Protein AF-A0A0M9BRK6-F1 (afdb_monomer)

Nearest PDB structures (foldseek):
  5y9b-assembly1_A  TM=8.171E-01  e=3.981E-05  Bacillus licheniformis
  7d9w-assembly1_A  TM=8.020E-01  e=1.731E-04  Pseudomonas nitroreducens
  3ga9-assembly1_L  TM=8.823E-01  e=9.717E-04  Bacillus anthracis
  3g9k-assembly2_D  TM=9.294E-01  e=1.962E-03  Bacillus anthracis
  3g9k-assembly1_L  TM=9.469E-01  e=5.455E-03  Bacillus anthracis

Structure (mmCIF, N/CA/C/O backbone):
data_AF-A0A0M9BRK6-F1
#
_entry.id   AF-A0A0M9BRK6-F1
#
loop_
_atom_site.group_PDB
_atom_site.id
_atom_site.type_symbol
_atom_site.label_atom_id
_atom_site.label_alt_id
_atom_site.label_comp_id
_atom_site.label_asym_id
_atom_site.label_entity_id
_atom_site.label_seq_id
_atom_site.pdbx_PDB_ins_code
_atom_site.Cartn_x
_atom_site.Cartn_y
_atom_site.Cartn_z
_atom_site.occupancy
_atom_site.B_iso_or_equiv
_atom_site.auth_seq_id
_atom_site.auth_comp_id
_atom_site.auth_asym_id
_atom_site.auth_atom_id
_atom_site.pdbx_PDB_model_num
ATOM 1 N N . MET A 1 1 ? 10.670 6.177 0.092 1.00 28.86 1 MET A N 1
ATOM 2 C CA . MET A 1 1 ? 10.082 5.050 0.841 1.00 28.86 1 MET A CA 1
ATOM 3 C C . MET A 1 1 ? 9.006 5.601 1.769 1.00 28.86 1 MET A C 1
ATOM 5 O O . MET A 1 1 ? 9.341 6.276 2.735 1.00 28.86 1 MET A O 1
ATOM 9 N N . GLN A 1 2 ? 7.730 5.412 1.425 1.00 33.97 2 GLN A N 1
ATOM 10 C CA . GLN A 1 2 ? 6.596 5.718 2.306 1.00 33.97 2 GLN A CA 1
ATOM 11 C C . GLN A 1 2 ? 6.290 4.457 3.121 1.00 33.97 2 GLN A C 1
ATOM 13 O O . GLN A 1 2 ? 6.101 3.387 2.547 1.00 33.97 2 GLN A O 1
ATOM 18 N N . LEU A 1 3 ? 6.304 4.580 4.447 1.00 34.88 3 LEU A N 1
ATOM 19 C CA . LEU A 1 3 ? 5.951 3.507 5.377 1.00 34.88 3 LEU A CA 1
ATOM 20 C C . LEU A 1 3 ? 4.484 3.673 5.785 1.00 34.88 3 LEU A C 1
ATOM 22 O O . LEU A 1 3 ? 4.105 4.738 6.278 1.00 34.88 3 LEU A O 1
ATOM 26 N N . TYR A 1 4 ? 3.672 2.634 5.590 1.00 49.06 4 TYR A N 1
ATOM 27 C CA . TYR A 1 4 ? 2.263 2.606 5.983 1.00 49.06 4 TYR A CA 1
ATOM 28 C C . TYR A 1 4 ? 2.061 1.636 7.143 1.00 49.06 4 TYR A C 1
ATOM 30 O O . TYR A 1 4 ? 2.444 0.477 7.032 1.00 49.06 4 TYR A O 1
ATOM 38 N N . HIS A 1 5 ? 1.456 2.106 8.236 1.00 41.88 5 HIS A N 1
ATOM 39 C CA . HIS A 1 5 ? 1.262 1.329 9.462 1.00 41.88 5 HIS A CA 1
ATOM 40 C C . HIS A 1 5 ? -0.211 0.940 9.639 1.00 41.88 5 HIS A C 1
ATOM 42 O O . HIS A 1 5 ? -1.098 1.800 9.626 1.00 41.88 5 HIS A O 1
ATOM 48 N N . LEU A 1 6 ? -0.472 -0.348 9.858 1.00 50.94 6 LEU A N 1
ATOM 49 C CA . LEU A 1 6 ? -1.768 -0.890 10.262 1.00 50.94 6 LEU A CA 1
ATOM 50 C C . LEU A 1 6 ? -1.623 -1.703 11.549 1.00 50.94 6 LEU A C 1
ATOM 52 O O . LEU A 1 6 ? -0.691 -2.488 11.710 1.00 50.94 6 LEU A O 1
ATOM 56 N N . SER A 1 7 ? -2.571 -1.539 12.470 1.00 39.31 7 SER A N 1
ATOM 57 C CA . SER A 1 7 ? -2.551 -2.224 13.766 1.00 39.31 7 SER A CA 1
ATOM 58 C C . SER A 1 7 ? -3.964 -2.612 14.191 1.00 39.31 7 SER A C 1
ATOM 60 O O . SER A 1 7 ? -4.839 -1.755 14.339 1.00 39.31 7 SER A O 1
ATOM 62 N N . THR A 1 8 ? -4.183 -3.907 14.408 1.00 45.12 8 THR A N 1
ATOM 63 C CA . THR A 1 8 ? -5.286 -4.466 15.201 1.00 45.12 8 THR A CA 1
ATOM 64 C C . THR A 1 8 ? -4.667 -5.209 16.391 1.00 45.12 8 THR A C 1
ATOM 66 O O . THR A 1 8 ? -3.514 -5.623 16.324 1.00 45.12 8 THR A O 1
ATOM 69 N N . GLY A 1 9 ? -5.385 -5.374 17.509 1.00 38.78 9 GLY A N 1
ATOM 70 C CA . GLY A 1 9 ? -4.815 -5.810 18.803 1.00 38.78 9 GLY A CA 1
ATOM 71 C C . GLY A 1 9 ? -3.949 -7.090 18.835 1.00 38.78 9 GLY A C 1
ATOM 72 O O . GLY A 1 9 ? -3.300 -7.326 19.848 1.00 38.78 9 GLY A O 1
ATOM 73 N N . HIS A 1 10 ? -3.897 -7.883 17.757 1.00 40.75 10 HIS A N 1
ATOM 74 C CA . HIS A 1 10 ? -3.041 -9.071 17.608 1.00 40.75 10 HIS A CA 1
ATOM 75 C C . HIS A 1 10 ? -2.167 -9.078 16.334 1.00 40.75 10 HIS A C 1
ATOM 77 O O . HIS A 1 10 ? -1.317 -9.960 16.198 1.00 40.75 10 HIS A O 1
ATOM 83 N N . VAL A 1 11 ? -2.350 -8.127 15.405 1.00 37.16 11 VAL A N 1
ATOM 84 C CA . VAL A 1 11 ? -1.671 -8.098 14.099 1.00 37.16 11 VAL A CA 1
ATOM 85 C C . VAL A 1 11 ? -1.194 -6.678 13.792 1.00 37.16 11 VAL A C 1
ATOM 87 O O . VAL A 1 11 ? -1.986 -5.736 13.802 1.00 37.16 11 VAL A O 1
ATOM 90 N N . ARG A 1 12 ? 0.103 -6.517 13.512 1.00 44.44 12 ARG A N 1
ATOM 91 C CA . ARG A 1 12 ? 0.699 -5.246 13.063 1.00 44.44 12 ARG A CA 1
ATOM 92 C C . ARG A 1 12 ? 1.292 -5.441 11.679 1.00 44.44 12 ARG A C 1
ATOM 94 O O . ARG A 1 12 ? 2.009 -6.410 11.469 1.00 44.44 12 ARG A O 1
ATOM 101 N N . LEU A 1 13 ? 0.997 -4.545 10.751 1.00 38.69 13 LEU A N 1
ATOM 102 C CA . LEU A 1 13 ? 1.514 -4.608 9.395 1.00 38.69 13 LEU A CA 1
ATOM 103 C C . LEU A 1 13 ? 2.161 -3.277 9.032 1.00 38.69 13 LEU A C 1
ATOM 105 O O . LEU A 1 13 ? 1.499 -2.242 9.087 1.00 38.69 13 LEU A O 1
ATOM 109 N N . ASP A 1 14 ? 3.423 -3.337 8.622 1.00 43.59 14 ASP A N 1
ATOM 110 C CA . ASP A 1 14 ? 4.098 -2.228 7.963 1.00 43.59 14 ASP A CA 1
ATOM 111 C C . ASP A 1 14 ? 4.228 -2.566 6.478 1.00 43.59 14 ASP A C 1
ATOM 113 O O . ASP A 1 14 ? 4.911 -3.519 6.093 1.00 43.59 14 ASP A O 1
ATOM 117 N N . PHE A 1 15 ? 3.522 -1.813 5.641 1.00 37.97 15 PHE A N 1
ATOM 118 C CA . PHE A 1 15 ? 3.511 -1.999 4.196 1.00 37.97 15 PHE A CA 1
ATOM 119 C C . PHE A 1 15 ? 4.336 -0.895 3.539 1.00 37.97 15 PHE A C 1
ATOM 121 O O . PHE A 1 15 ? 4.133 0.291 3.811 1.00 37.97 15 PHE A O 1
ATOM 128 N N . ALA A 1 16 ? 5.275 -1.285 2.681 1.00 40.72 16 ALA A N 1
ATOM 129 C CA . ALA A 1 16 ? 6.091 -0.367 1.903 1.00 40.72 16 ALA A CA 1
ATOM 130 C C . ALA A 1 16 ? 5.898 -0.694 0.420 1.00 40.72 16 ALA A C 1
ATOM 132 O O . ALA A 1 16 ? 6.363 -1.722 -0.070 1.00 40.72 16 ALA A O 1
ATOM 133 N N . LEU A 1 17 ? 5.212 0.192 -0.301 1.00 42.66 17 LEU A N 1
ATOM 134 C CA . LEU A 1 17 ? 5.224 0.174 -1.760 1.00 42.66 17 LEU A CA 1
ATOM 135 C C . LEU A 1 17 ? 6.403 1.027 -2.217 1.00 42.66 17 LEU A C 1
ATOM 137 O O . LEU A 1 17 ? 6.463 2.231 -1.955 1.00 42.66 17 LEU A O 1
ATOM 141 N N . GLN A 1 18 ? 7.383 0.375 -2.834 1.00 33.00 18 GLN A N 1
ATOM 142 C CA . GLN A 1 18 ? 8.590 1.018 -3.328 1.00 33.00 18 GLN A CA 1
ATOM 143 C C . GLN A 1 18 ? 8.367 1.401 -4.797 1.00 33.00 18 GLN A C 1
ATOM 145 O O . GLN A 1 18 ? 8.463 0.560 -5.683 1.00 33.00 18 GLN A O 1
ATOM 150 N N . GLN A 1 19 ? 8.126 2.683 -5.071 1.00 33.53 19 GLN A N 1
ATOM 151 C CA . GLN A 1 19 ? 8.541 3.284 -6.338 1.00 33.53 19 GLN A CA 1
ATOM 152 C C . GLN A 1 19 ? 9.519 4.416 -6.035 1.00 33.53 19 GLN A C 1
ATOM 154 O O . GLN A 1 19 ? 9.201 5.387 -5.347 1.00 33.53 19 GLN A O 1
ATOM 159 N N . GLU A 1 20 ? 10.752 4.263 -6.511 1.00 27.77 20 GLU A N 1
ATOM 160 C CA . GLU A 1 20 ? 11.793 5.277 -6.404 1.00 27.77 20 GLU A CA 1
ATOM 161 C C . GLU A 1 20 ? 11.596 6.316 -7.515 1.00 27.77 20 GLU A C 1
ATOM 163 O O . GLU A 1 20 ? 12.286 6.328 -8.531 1.00 27.77 20 GLU A O 1
ATOM 168 N N . ILE A 1 21 ? 10.614 7.203 -7.344 1.00 30.28 21 ILE A N 1
ATOM 169 C CA . ILE A 1 21 ? 10.470 8.365 -8.220 1.00 30.28 21 ILE A CA 1
ATOM 170 C C . ILE A 1 21 ? 11.344 9.476 -7.642 1.00 30.28 21 ILE A C 1
ATOM 172 O O . ILE A 1 21 ? 10.928 10.266 -6.797 1.00 30.28 21 ILE A O 1
ATOM 176 N N . THR A 1 22 ? 12.588 9.547 -8.116 1.00 27.64 22 THR A N 1
ATOM 177 C CA . THR A 1 22 ? 13.427 10.746 -7.982 1.00 27.64 22 THR A CA 1
ATOM 178 C C . THR A 1 22 ? 12.906 11.837 -8.922 1.00 27.64 22 THR A C 1
ATOM 180 O O . THR A 1 22 ? 13.575 12.249 -9.867 1.00 27.64 22 THR A O 1
ATOM 183 N N . SER A 1 23 ? 11.678 12.316 -8.710 1.00 30.05 23 SER A N 1
ATOM 184 C CA . SER A 1 23 ? 11.237 13.534 -9.385 1.00 30.05 23 SER A CA 1
ATOM 185 C C . SER A 1 23 ? 11.935 14.713 -8.705 1.00 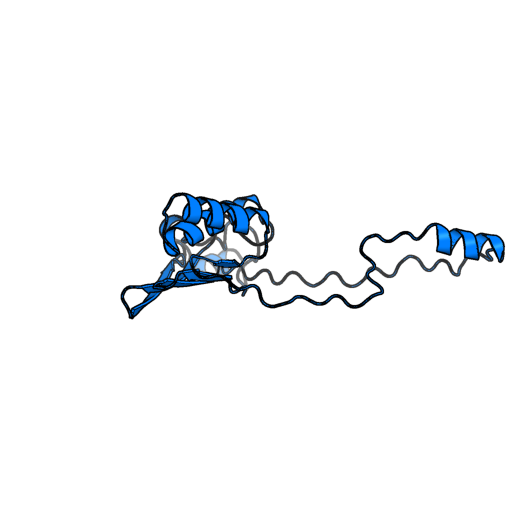30.05 23 SER A C 1
ATOM 187 O O . SER A 1 23 ? 11.769 14.884 -7.492 1.00 30.05 23 SER A O 1
ATOM 189 N N . PRO A 1 24 ? 12.719 15.532 -9.425 1.00 30.06 24 PRO A N 1
ATOM 190 C CA . PRO A 1 24 ? 13.245 16.757 -8.849 1.00 30.06 24 PRO A CA 1
ATOM 191 C C . PRO A 1 24 ? 12.064 17.603 -8.367 1.00 30.06 24 PRO A C 1
ATOM 193 O O . PRO A 1 24 ? 11.116 17.831 -9.118 1.00 30.06 24 PRO A O 1
ATOM 196 N N . VAL A 1 25 ? 12.120 18.066 -7.114 1.00 37.56 25 VAL A N 1
ATOM 197 C CA . VAL A 1 25 ? 11.195 19.089 -6.613 1.00 37.56 25 VAL A CA 1
ATOM 198 C C . VAL A 1 25 ? 11.207 20.232 -7.634 1.00 37.56 25 VAL A C 1
ATOM 200 O O . VAL A 1 25 ? 12.300 20.725 -7.945 1.00 37.56 25 VAL A O 1
ATOM 203 N N . PRO A 1 26 ? 10.056 20.639 -8.202 1.00 33.31 26 PRO A N 1
ATOM 204 C CA . PRO A 1 26 ? 10.033 21.724 -9.166 1.00 33.31 26 PRO A CA 1
ATOM 205 C C . PRO A 1 26 ? 10.638 22.952 -8.492 1.00 33.31 26 PRO A C 1
ATOM 207 O O . PRO A 1 26 ? 10.126 23.456 -7.489 1.00 33.31 26 PRO A O 1
ATOM 210 N N . LYS A 1 27 ? 11.786 23.410 -9.006 1.00 34.44 27 LYS A N 1
ATOM 211 C CA . LYS A 1 27 ? 12.372 24.675 -8.569 1.00 34.44 27 LYS A CA 1
ATOM 212 C C . LYS A 1 27 ? 11.297 25.732 -8.781 1.00 34.44 27 LYS A C 1
ATOM 214 O O . LYS A 1 27 ? 10.785 25.846 -9.892 1.00 34.44 27 LYS A O 1
ATOM 219 N N . ARG A 1 28 ? 10.966 26.464 -7.711 1.00 37.94 28 ARG A N 1
ATOM 220 C CA . ARG A 1 28 ? 10.070 27.626 -7.716 1.00 37.94 28 ARG A CA 1
ATOM 221 C C . ARG A 1 28 ? 10.293 28.402 -9.014 1.00 37.94 28 ARG A C 1
ATOM 223 O O . ARG A 1 28 ? 11.350 29.014 -9.180 1.00 37.94 28 ARG A O 1
ATOM 230 N N . VAL A 1 29 ? 9.329 28.340 -9.934 1.00 36.44 29 VAL A N 1
ATOM 231 C CA . VAL A 1 29 ? 9.305 29.247 -11.080 1.00 36.44 29 VAL A CA 1
ATOM 232 C C . VAL A 1 29 ? 9.261 30.628 -10.451 1.00 36.44 29 VAL A C 1
ATOM 234 O O . VAL A 1 29 ? 8.342 30.927 -9.688 1.00 36.44 29 VAL A O 1
ATOM 237 N N . LYS A 1 30 ? 10.315 31.423 -10.657 1.00 33.75 30 LYS A N 1
ATOM 238 C CA . LYS A 1 30 ? 10.301 32.824 -10.249 1.00 33.75 30 LYS A CA 1
ATOM 239 C C . LYS A 1 30 ? 9.083 33.425 -10.937 1.00 33.75 30 LYS A C 1
ATOM 241 O O . LYS A 1 30 ? 9.052 33.489 -12.164 1.00 33.75 30 LYS A O 1
ATOM 246 N N . SER A 1 31 ? 8.068 33.768 -10.150 1.00 39.28 31 SER A N 1
ATOM 247 C CA . SER A 1 31 ? 6.950 34.580 -10.607 1.00 39.28 31 SER A CA 1
ATOM 248 C C . SER A 1 31 ? 7.535 35.751 -11.385 1.00 39.28 31 SER A C 1
ATOM 250 O O . SER A 1 31 ? 8.488 36.373 -10.910 1.00 39.28 31 SER A O 1
ATOM 252 N N . ILE A 1 32 ? 7.011 35.991 -12.587 1.00 42.88 32 ILE A N 1
ATOM 253 C CA . ILE A 1 32 ? 7.313 37.175 -13.394 1.00 42.88 32 ILE A CA 1
ATOM 254 C C . ILE A 1 32 ? 7.357 38.382 -12.460 1.00 42.88 32 ILE A C 1
ATOM 256 O O . ILE A 1 32 ? 6.383 38.646 -11.760 1.00 42.88 32 ILE A O 1
ATOM 260 N N . ASP A 1 33 ? 8.514 39.037 -12.402 1.00 39.34 33 ASP A N 1
ATOM 261 C CA . ASP A 1 33 ? 8.772 40.149 -11.497 1.00 39.34 33 ASP A CA 1
ATOM 262 C C . ASP A 1 33 ? 7.837 41.315 -11.875 1.00 39.34 33 ASP A C 1
ATOM 264 O O . ASP A 1 33 ? 7.987 41.894 -12.960 1.00 39.34 33 ASP A O 1
ATOM 268 N N . PRO A 1 34 ? 6.829 41.658 -11.049 1.00 45.12 34 PRO A N 1
ATOM 269 C CA . PRO A 1 34 ? 5.872 42.707 -11.385 1.00 45.12 34 PRO A CA 1
ATOM 270 C C . PRO A 1 34 ? 6.488 44.113 -11.264 1.00 45.12 34 PRO A C 1
ATOM 272 O O . PRO A 1 34 ? 5.823 45.104 -11.564 1.00 45.12 34 PRO A O 1
ATOM 275 N N . ALA A 1 35 ? 7.765 44.217 -10.875 1.00 45.34 35 ALA A N 1
ATOM 276 C CA . ALA A 1 35 ? 8.476 45.467 -10.620 1.00 45.34 35 ALA A CA 1
ATOM 277 C C . ALA A 1 35 ? 8.746 46.353 -11.858 1.00 45.34 35 ALA A C 1
ATOM 279 O O . ALA A 1 35 ? 9.301 47.437 -11.710 1.00 45.34 35 ALA A O 1
ATOM 280 N N . SER A 1 36 ? 8.345 45.951 -13.072 1.00 43.41 36 SER A N 1
ATOM 281 C CA . SER A 1 36 ? 8.531 46.767 -14.289 1.00 43.41 36 SER A CA 1
ATOM 282 C C . SER A 1 36 ? 7.375 47.727 -14.609 1.00 43.41 36 SER A C 1
ATOM 284 O O . SER A 1 36 ? 7.466 48.491 -15.570 1.00 43.41 36 SER A O 1
ATOM 286 N N . ARG A 1 37 ? 6.292 47.738 -13.818 1.00 49.16 37 ARG A N 1
ATOM 287 C CA . ARG A 1 37 ? 5.198 48.711 -13.969 1.00 49.16 37 ARG A CA 1
ATOM 288 C C . ARG A 1 37 ? 5.122 49.594 -12.729 1.00 49.16 37 ARG A C 1
ATOM 290 O O . ARG A 1 37 ? 4.945 49.098 -11.620 1.00 49.16 37 ARG A O 1
ATOM 297 N N . ASN A 1 38 ? 5.236 50.908 -12.920 1.00 49.75 38 ASN A N 1
ATOM 298 C CA . ASN A 1 38 ? 4.981 51.903 -11.877 1.00 49.75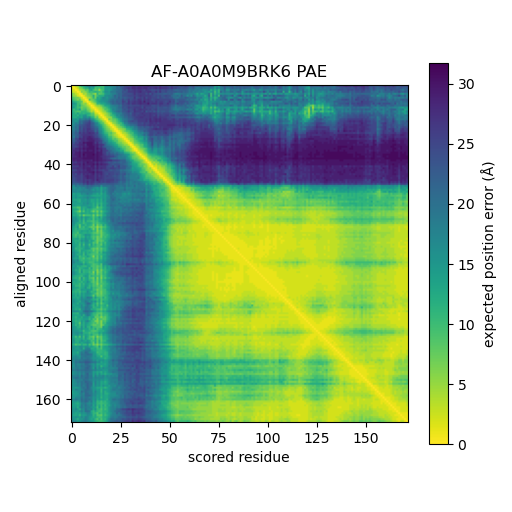 38 ASN A CA 1
ATOM 299 C C . ASN A 1 38 ? 3.485 51.895 -11.528 1.00 49.75 38 ASN A C 1
ATOM 301 O O . ASN A 1 38 ? 2.703 52.666 -12.072 1.00 49.75 38 ASN A O 1
ATOM 305 N N . LEU A 1 39 ? 3.095 50.962 -10.663 1.00 52.53 39 LEU A N 1
ATOM 306 C CA . LEU A 1 39 ? 1.732 50.786 -10.176 1.00 52.53 39 LEU A CA 1
ATOM 307 C C . LEU A 1 39 ? 1.435 51.817 -9.084 1.00 52.53 39 LEU A C 1
ATOM 309 O O . LEU A 1 39 ? 2.254 52.024 -8.177 1.00 52.53 39 LEU A O 1
ATOM 313 N N . THR A 1 40 ? 0.265 52.452 -9.170 1.00 55.09 40 THR A N 1
ATOM 314 C CA . THR A 1 40 ? -0.207 53.403 -8.157 1.00 55.09 40 THR A CA 1
ATOM 315 C C . THR A 1 40 ? -0.421 52.685 -6.815 1.00 55.09 40 THR A C 1
ATOM 317 O O . THR A 1 40 ? -0.504 51.456 -6.761 1.00 55.09 40 THR A O 1
ATOM 320 N N . SER A 1 41 ? -0.480 53.413 -5.693 1.00 53.62 41 SER A N 1
ATOM 321 C CA . SER A 1 41 ? -0.690 52.789 -4.371 1.00 53.62 41 SER A CA 1
ATOM 322 C C . SER A 1 41 ? -1.995 51.983 -4.297 1.00 53.62 41 SER A C 1
ATOM 324 O O . SER A 1 41 ? -2.033 50.959 -3.623 1.00 53.62 41 SER A O 1
ATOM 326 N N . CYS A 1 42 ? -3.017 52.394 -5.055 1.00 45.00 42 CYS A N 1
ATOM 327 C CA . CYS A 1 42 ? -4.302 51.707 -5.163 1.00 45.00 42 CYS A CA 1
ATOM 328 C C . CYS A 1 42 ? -4.186 50.382 -5.946 1.00 45.00 42 CYS A C 1
ATOM 330 O O . CYS A 1 42 ? -4.733 49.365 -5.527 1.00 45.00 42 CYS A O 1
ATOM 332 N N . ASP A 1 43 ? -3.376 50.343 -7.012 1.00 52.75 43 ASP A N 1
ATOM 333 C CA . ASP A 1 43 ? -3.108 49.115 -7.781 1.00 52.75 43 ASP A CA 1
ATOM 334 C C . ASP A 1 43 ? -2.279 48.084 -6.989 1.00 52.75 43 ASP A C 1
ATOM 336 O O . ASP A 1 43 ? -2.400 46.876 -7.200 1.00 52.75 43 ASP A O 1
ATOM 340 N N . LYS A 1 44 ? -1.424 48.542 -6.064 1.00 52.97 44 LYS A N 1
ATOM 341 C CA . LYS A 1 44 ? -0.644 47.671 -5.165 1.00 52.97 44 LYS A CA 1
ATOM 342 C C . LYS A 1 44 ? -1.512 47.020 -4.088 1.00 52.97 44 LYS A C 1
ATOM 344 O O . LYS A 1 44 ? -1.312 45.843 -3.794 1.00 52.97 44 LYS A O 1
ATOM 349 N N . GLU A 1 45 ? -2.483 47.747 -3.535 1.00 52.53 45 GLU A N 1
ATOM 350 C CA . GLU A 1 45 ? -3.471 47.161 -2.622 1.00 52.53 45 GLU A CA 1
ATOM 351 C C . GLU A 1 45 ? -4.416 46.196 -3.349 1.00 52.53 45 GLU A C 1
ATOM 353 O O . GLU A 1 45 ? -4.666 45.102 -2.846 1.00 52.53 45 GLU A O 1
ATOM 358 N N . LEU A 1 46 ? -4.849 46.525 -4.571 1.00 50.25 46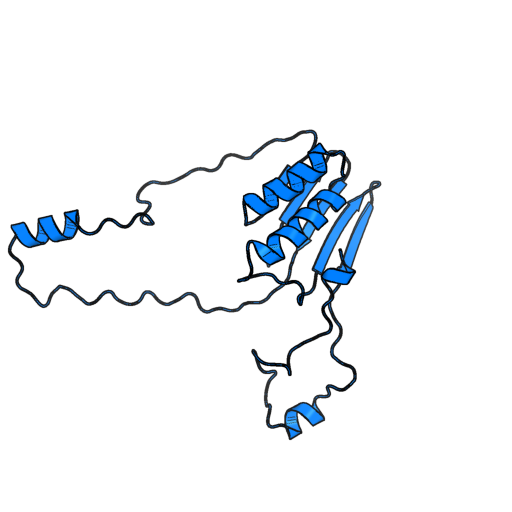 LEU A N 1
ATOM 359 C CA . LEU A 1 46 ? -5.661 45.631 -5.406 1.00 50.25 46 LEU A CA 1
ATOM 360 C C . LEU A 1 46 ? -4.913 44.348 -5.811 1.00 50.25 46 LEU A C 1
ATOM 362 O O . LEU A 1 46 ? -5.508 43.274 -5.804 1.00 50.25 46 LEU A O 1
ATOM 366 N N . ASN A 1 47 ? -3.606 44.420 -6.091 1.00 53.16 47 ASN A N 1
ATOM 367 C CA . ASN A 1 47 ? -2.779 43.233 -6.352 1.00 53.16 47 ASN A CA 1
ATOM 368 C C . ASN A 1 47 ? -2.587 42.343 -5.112 1.00 53.16 47 ASN A C 1
ATOM 370 O O . ASN A 1 47 ? -2.493 41.128 -5.257 1.00 53.16 47 ASN A O 1
ATOM 374 N N . ASN A 1 48 ? -2.562 42.913 -3.903 1.00 54.88 48 ASN A N 1
ATOM 375 C CA . ASN A 1 48 ? -2.551 42.131 -2.661 1.00 54.88 48 ASN A CA 1
ATOM 376 C C . ASN A 1 48 ? -3.926 41.522 -2.343 1.00 54.88 48 ASN A C 1
ATOM 378 O O . ASN A 1 48 ? -3.988 40.422 -1.802 1.00 54.88 48 ASN A O 1
ATOM 382 N N . LEU A 1 49 ? -5.020 42.201 -2.705 1.00 54.06 49 LEU A N 1
ATOM 383 C CA . LEU A 1 49 ? -6.388 41.692 -2.552 1.00 54.06 49 LEU A CA 1
ATOM 384 C C . LEU A 1 49 ? -6.740 40.599 -3.578 1.00 54.06 49 LEU A C 1
ATOM 386 O O . LEU A 1 49 ? -7.568 39.741 -3.283 1.00 54.06 49 LEU A O 1
ATOM 390 N N . MET A 1 50 ? -6.108 40.596 -4.758 1.00 56.12 50 MET A N 1
ATOM 391 C CA . MET A 1 50 ? -6.347 39.599 -5.814 1.00 56.12 50 MET A CA 1
ATOM 392 C C . MET A 1 50 ? -5.405 38.389 -5.789 1.00 56.12 50 MET A C 1
ATOM 394 O O . MET A 1 50 ? -5.607 37.452 -6.560 1.00 56.12 50 MET A O 1
ATOM 398 N N . ASN A 1 51 ? -4.416 38.349 -4.893 1.00 68.00 51 ASN A N 1
ATOM 399 C CA . ASN A 1 51 ? -3.513 37.205 -4.758 1.00 68.00 51 ASN A CA 1
ATOM 400 C C . ASN A 1 51 ? -4.030 36.212 -3.700 1.00 68.00 51 ASN A C 1
ATOM 402 O O . ASN A 1 51 ? -3.379 35.946 -2.690 1.00 68.00 51 ASN A O 1
ATOM 406 N N . TYR A 1 52 ? -5.250 35.707 -3.905 1.00 77.50 52 TYR A N 1
ATOM 407 C CA . TYR A 1 52 ? -5.819 34.634 -3.090 1.00 77.50 52 TYR A CA 1
ATOM 408 C C . TYR A 1 52 ? -5.163 33.305 -3.481 1.00 77.50 52 TYR A C 1
ATOM 410 O O . TYR A 1 52 ? -5.538 32.685 -4.476 1.00 77.50 52 TYR A O 1
ATOM 418 N N . ASP A 1 53 ? -4.170 32.877 -2.701 1.00 83.50 53 ASP A N 1
ATOM 419 C CA . ASP A 1 53 ? -3.597 31.535 -2.797 1.00 83.50 53 ASP A CA 1
ATOM 420 C C . ASP A 1 53 ? -4.241 30.623 -1.733 1.00 83.50 53 ASP A C 1
ATOM 422 O O . ASP A 1 53 ? -3.912 30.742 -0.549 1.00 83.50 53 ASP A O 1
ATOM 426 N N . PRO A 1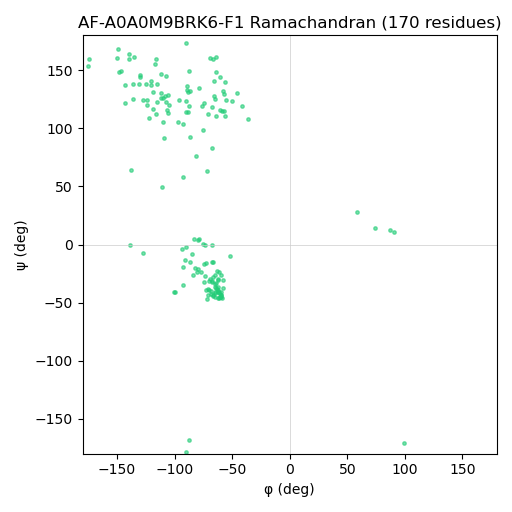 54 ? -5.144 29.698 -2.112 1.00 80.50 54 PRO A N 1
ATOM 427 C CA . PRO A 1 54 ? -5.782 28.785 -1.162 1.00 80.50 54 PRO A CA 1
ATOM 428 C C . PRO A 1 54 ? -4.803 27.776 -0.536 1.00 80.50 54 PRO A C 1
ATOM 430 O O . PRO A 1 54 ? -5.138 27.138 0.465 1.00 80.50 54 PRO A O 1
ATOM 433 N N . LEU A 1 55 ? -3.603 27.609 -1.104 1.00 89.75 55 LEU A N 1
ATOM 434 C CA . LEU A 1 55 ? -2.564 26.718 -0.584 1.00 89.75 55 LEU A CA 1
ATOM 435 C C . LEU A 1 55 ? -1.619 27.428 0.388 1.00 89.75 55 LEU A C 1
ATOM 437 O O . LEU A 1 55 ? -0.876 26.762 1.116 1.00 89.75 55 LEU A O 1
ATOM 441 N N . TYR A 1 56 ? -1.657 28.760 0.441 1.00 89.62 56 TYR A N 1
ATOM 442 C CA . TYR A 1 56 ? -0.883 29.517 1.407 1.00 89.62 56 TYR A CA 1
ATOM 443 C C . TYR A 1 56 ? -1.472 29.335 2.811 1.00 89.62 56 TYR A C 1
ATOM 445 O O . TYR A 1 56 ? -2.575 29.786 3.113 1.00 89.62 56 TYR A O 1
ATOM 453 N N . GLN A 1 57 ? -0.721 28.658 3.683 1.00 87.50 57 GLN A N 1
ATOM 454 C CA . GLN A 1 57 ? -1.089 28.419 5.079 1.00 87.50 57 GLN A CA 1
ATOM 455 C C . GLN A 1 57 ? -0.199 29.257 6.012 1.00 87.50 57 GLN A C 1
ATOM 457 O O . GLN A 1 57 ? 0.885 28.807 6.385 1.00 87.50 57 GLN A O 1
ATOM 462 N N . PRO A 1 58 ? -0.622 30.482 6.386 1.00 90.19 58 PRO A N 1
ATOM 463 C CA . PRO A 1 58 ? 0.182 31.388 7.213 1.00 90.19 58 PRO A CA 1
ATOM 464 C C . PRO A 1 58 ? 0.249 30.985 8.692 1.00 90.19 58 PRO A C 1
ATOM 466 O O . PRO A 1 58 ? 1.104 31.485 9.422 1.00 90.19 58 PRO A O 1
ATOM 469 N N . TYR A 1 59 ? -0.648 30.108 9.149 1.00 92.62 59 TYR A N 1
ATOM 470 C CA . TYR A 1 59 ? -0.756 29.710 10.551 1.00 92.62 59 TYR A CA 1
ATOM 471 C C . TYR A 1 59 ? -0.254 28.278 10.771 1.00 92.62 59 TYR A C 1
ATOM 473 O O . TYR A 1 59 ? -0.474 27.411 9.920 1.00 92.62 59 TYR A O 1
ATOM 481 N N . PRO A 1 60 ? 0.386 27.990 11.919 1.00 93.00 60 PRO A N 1
ATOM 482 C CA . PRO A 1 60 ? 0.787 26.632 12.256 1.00 93.00 60 PRO A CA 1
ATOM 483 C C . PRO A 1 60 ? -0.440 25.734 12.463 1.00 93.00 60 PRO A C 1
ATOM 485 O O . PRO A 1 60 ? -1.432 26.134 13.071 1.00 93.00 60 PRO A O 1
ATOM 488 N N . SER A 1 61 ? -0.344 24.492 11.988 1.00 92.19 61 SER A N 1
ATOM 489 C CA . SER A 1 61 ? -1.329 23.435 12.224 1.00 92.19 61 SER A CA 1
ATOM 490 C C . SER A 1 61 ? -0.722 22.347 13.109 1.00 92.19 61 SER A C 1
ATOM 492 O O . SER A 1 61 ? 0.470 22.056 13.014 1.00 92.19 61 SER A O 1
ATOM 494 N N . TYR A 1 62 ? -1.544 21.724 13.951 1.00 93.38 62 TYR A N 1
ATOM 495 C CA . TYR A 1 62 ? -1.137 20.638 14.841 1.00 93.38 62 TYR A CA 1
ATOM 496 C C . TYR A 1 62 ? -1.954 19.383 14.535 1.00 93.38 62 TYR A C 1
ATOM 498 O O . TYR A 1 62 ? -3.170 19.450 14.357 1.00 93.38 62 TYR A O 1
ATOM 506 N N . ARG A 1 63 ? -1.292 18.222 14.499 1.00 93.00 63 ARG A N 1
ATOM 507 C CA . ARG A 1 63 ? -1.948 16.911 14.408 1.00 93.00 63 ARG A CA 1
ATOM 508 C C . ARG A 1 63 ? -1.740 16.159 15.712 1.00 93.00 63 ARG A C 1
ATOM 510 O O . ARG A 1 63 ? -0.607 15.988 16.152 1.00 93.00 63 ARG A O 1
ATOM 517 N N . VAL A 1 64 ? -2.834 15.714 16.317 1.00 94.94 64 VAL A N 1
ATOM 518 C CA . VAL A 1 64 ? -2.793 14.893 17.530 1.00 94.94 64 VAL A CA 1
ATOM 519 C C . VAL A 1 64 ? -2.677 13.409 17.168 1.00 94.94 64 VAL A C 1
ATOM 521 O O . VAL A 1 64 ? -3.188 13.002 16.120 1.00 94.94 64 VAL A O 1
ATOM 524 N N . PRO A 1 65 ? -2.034 12.582 18.010 1.00 93.19 65 PRO A N 1
ATOM 525 C CA . PRO A 1 65 ? -2.061 11.136 17.839 1.00 93.19 65 PRO A CA 1
ATOM 526 C C . PRO A 1 65 ? -3.501 10.617 17.858 1.00 93.19 65 PRO A C 1
ATOM 528 O O . PRO A 1 65 ? -4.289 10.971 18.737 1.00 93.19 65 PRO A O 1
ATOM 531 N N . VAL A 1 66 ? -3.837 9.769 16.890 1.00 92.62 66 VAL A N 1
ATOM 532 C CA . VAL A 1 66 ? -5.130 9.081 16.838 1.00 92.62 66 VAL A CA 1
ATOM 533 C C . VAL A 1 66 ? -5.007 7.773 17.612 1.00 92.62 66 VAL A C 1
ATOM 535 O O . VAL A 1 66 ? -4.019 7.059 17.466 1.00 92.62 66 VAL A O 1
ATOM 538 N N . TYR A 1 67 ? -6.011 7.445 18.425 1.00 92.62 67 TYR A N 1
ATOM 539 C CA . TYR A 1 67 ? -6.045 6.222 19.226 1.00 92.62 67 TYR A CA 1
ATOM 540 C C . TYR A 1 67 ? -7.183 5.313 18.764 1.00 92.62 67 TYR A C 1
ATOM 542 O O . TYR A 1 67 ? -8.296 5.777 18.528 1.00 92.62 67 TYR A O 1
ATOM 550 N N . ALA A 1 68 ? -6.921 4.009 18.678 1.00 91.31 68 ALA A N 1
ATOM 551 C CA . ALA A 1 68 ? -7.928 3.001 18.361 1.00 91.31 68 ALA A CA 1
ATOM 552 C C . ALA A 1 68 ? -7.626 1.682 19.086 1.00 91.31 68 ALA A C 1
ATOM 554 O O . ALA A 1 68 ? -6.466 1.357 19.332 1.00 91.31 68 ALA A O 1
ATOM 555 N N . LYS A 1 69 ? -8.675 0.920 19.430 1.00 87.88 69 LYS A N 1
ATOM 556 C CA . LYS A 1 69 ? -8.545 -0.405 20.071 1.00 87.88 69 LYS A CA 1
ATOM 557 C C . LYS A 1 69 ? -8.713 -1.568 19.094 1.00 87.88 69 LYS A C 1
ATOM 559 O O . LYS A 1 69 ? -8.012 -2.566 19.207 1.00 87.88 69 LYS A O 1
ATOM 564 N N . GLN A 1 70 ? -9.675 -1.457 18.180 1.00 88.00 70 GLN A N 1
ATOM 565 C CA . GLN A 1 70 ? -10.096 -2.573 17.325 1.00 88.00 70 GLN A CA 1
ATOM 566 C C . GLN A 1 70 ? -9.349 -2.599 15.989 1.00 88.00 70 GLN A C 1
ATOM 568 O O . GLN A 1 70 ? -9.016 -3.677 15.512 1.00 88.00 70 GLN A O 1
ATOM 573 N N . GLY A 1 71 ? -9.019 -1.433 15.430 1.00 89.81 71 GLY A N 1
ATOM 574 C CA . GLY A 1 71 ? -8.211 -1.336 14.220 1.00 89.81 71 GLY A CA 1
ATOM 575 C C . GLY A 1 71 ? -7.877 0.100 13.836 1.00 89.81 71 GLY A C 1
ATOM 576 O O . GLY A 1 71 ? -8.602 1.029 14.191 1.00 89.81 71 GLY A O 1
ATOM 577 N N . MET A 1 72 ? -6.765 0.266 13.126 1.00 93.88 72 MET A N 1
ATOM 578 C CA . MET A 1 72 ? -6.274 1.540 12.608 1.00 93.88 72 MET A CA 1
ATOM 579 C C . MET A 1 72 ? -5.640 1.331 11.233 1.00 93.88 72 MET A C 1
ATOM 581 O O . MET A 1 72 ? -4.886 0.376 11.045 1.00 93.88 72 MET A O 1
ATOM 585 N N . VAL A 1 73 ? -5.932 2.242 10.302 1.00 92.12 73 VAL A N 1
ATOM 586 C CA . VAL A 1 73 ? -5.359 2.283 8.950 1.00 92.12 73 VAL A CA 1
ATOM 587 C C . VAL A 1 73 ? -4.727 3.660 8.755 1.00 92.12 73 VAL A C 1
ATOM 589 O O . VAL A 1 73 ? -5.414 4.669 8.916 1.00 92.12 73 VAL A O 1
ATOM 592 N N . ALA A 1 74 ? -3.440 3.716 8.413 1.00 92.88 74 ALA A N 1
ATOM 593 C CA . ALA A 1 74 ? -2.736 4.962 8.118 1.00 92.88 74 ALA A CA 1
ATOM 594 C C . ALA A 1 74 ? -2.099 4.910 6.722 1.00 92.88 74 ALA A C 1
ATOM 596 O O . ALA A 1 74 ? -1.251 4.063 6.446 1.00 92.88 74 ALA A O 1
ATOM 597 N N . THR A 1 75 ? -2.502 5.830 5.843 1.00 91.50 75 THR A N 1
ATOM 598 C CA . THR A 1 75 ? -1.988 5.941 4.471 1.00 91.50 75 THR A CA 1
ATOM 599 C C . THR A 1 75 ? -1.990 7.392 3.972 1.00 91.50 75 THR A C 1
ATOM 601 O O . THR A 1 75 ? -2.542 8.276 4.630 1.00 91.50 75 THR A O 1
ATOM 604 N N . SER A 1 76 ? -1.325 7.647 2.844 1.00 89.88 76 SER A N 1
ATOM 605 C CA . SER A 1 76 ? -1.209 8.947 2.169 1.00 89.88 76 SER A CA 1
ATOM 606 C C . SER A 1 76 ? -2.550 9.455 1.637 1.00 89.88 76 SER A C 1
ATOM 608 O O . SER A 1 76 ? -2.798 10.660 1.670 1.00 89.88 76 SER A O 1
ATOM 610 N N . GLN A 1 77 ? -3.426 8.545 1.195 1.00 91.12 77 GLN A N 1
ATOM 611 C CA . GLN A 1 77 ? -4.740 8.871 0.640 1.00 91.12 77 GLN A CA 1
ATOM 612 C C . GLN A 1 77 ? -5.885 8.574 1.620 1.00 91.12 77 GLN A C 1
ATOM 614 O O . GLN A 1 77 ? -6.117 7.410 1.959 1.00 91.12 77 GLN A O 1
ATOM 619 N N . PRO A 1 78 ? -6.693 9.577 2.019 1.00 94.12 78 PRO A N 1
ATOM 620 C CA . PRO A 1 78 ? -7.811 9.374 2.945 1.00 94.12 78 PRO A CA 1
ATOM 621 C C . PRO A 1 78 ? -8.845 8.344 2.465 1.00 94.12 78 PRO A C 1
ATOM 623 O O . PRO A 1 78 ? -9.350 7.560 3.264 1.00 94.12 78 PRO A O 1
ATOM 626 N N . LEU A 1 79 ? -9.139 8.301 1.160 1.00 95.75 79 LEU A N 1
ATOM 627 C CA . LEU A 1 79 ? -10.088 7.333 0.591 1.00 95.75 79 LEU A CA 1
ATOM 628 C C . LEU A 1 79 ? -9.537 5.900 0.600 1.00 95.75 79 LEU A C 1
ATOM 630 O O . LEU A 1 79 ? -10.299 4.954 0.790 1.00 95.75 79 LEU A O 1
ATOM 634 N N . ALA A 1 80 ? -8.219 5.731 0.473 1.00 92.00 80 ALA A N 1
ATOM 635 C CA . ALA A 1 80 ? -7.590 4.424 0.631 1.00 92.00 80 ALA A CA 1
ATOM 636 C C . ALA A 1 80 ? -7.642 3.973 2.100 1.00 92.00 80 ALA A C 1
ATOM 638 O O . ALA A 1 80 ? -7.952 2.815 2.375 1.00 92.00 80 ALA A O 1
ATOM 639 N N . ALA A 1 81 ? -7.441 4.900 3.048 1.00 92.50 81 ALA A N 1
ATOM 640 C CA . ALA A 1 81 ? -7.610 4.613 4.473 1.00 92.50 81 ALA A CA 1
ATOM 641 C C . ALA A 1 81 ? -9.042 4.155 4.789 1.00 92.50 81 ALA A C 1
ATOM 643 O O . ALA A 1 81 ? -9.247 3.211 5.554 1.00 92.50 81 ALA A O 1
ATOM 644 N N . GLN A 1 82 ? -10.032 4.798 4.160 1.00 95.62 82 GLN A N 1
ATOM 645 C CA . GLN A 1 82 ? -11.435 4.427 4.298 1.00 95.62 82 GLN A CA 1
ATOM 646 C C . GLN A 1 82 ? -11.718 3.030 3.732 1.00 95.62 82 GLN A C 1
ATOM 648 O O . GLN A 1 82 ? -12.410 2.257 4.388 1.00 95.62 82 GLN A O 1
ATOM 653 N N . ALA A 1 83 ? -11.140 2.671 2.581 1.00 95.75 83 ALA A N 1
ATOM 654 C CA . ALA A 1 83 ? -11.287 1.335 2.001 1.00 95.75 83 ALA A CA 1
ATOM 655 C C . ALA A 1 83 ? -10.765 0.232 2.943 1.00 95.75 83 ALA A C 1
ATOM 657 O O . ALA A 1 83 ? -11.461 -0.757 3.183 1.00 95.75 83 ALA A O 1
ATOM 658 N N . GLY A 1 84 ? -9.585 0.427 3.544 1.00 93.75 84 GLY A N 1
ATOM 659 C CA . GLY A 1 84 ? -9.058 -0.484 4.566 1.00 93.75 84 GLY A CA 1
ATOM 660 C C . GLY A 1 84 ? -9.957 -0.565 5.802 1.00 93.75 84 GLY A C 1
ATOM 661 O O . GLY A 1 84 ? -10.233 -1.652 6.312 1.00 93.75 84 GLY A O 1
ATOM 662 N N . LEU A 1 85 ? -10.481 0.577 6.258 1.00 95.00 85 LEU A N 1
ATOM 663 C CA . LEU A 1 85 ? -11.391 0.630 7.401 1.00 95.00 85 LEU A CA 1
ATOM 664 C C . LEU A 1 85 ? -12.719 -0.088 7.119 1.00 95.00 85 LEU A C 1
ATOM 666 O O . LEU A 1 85 ? -13.267 -0.733 8.011 1.00 95.00 85 LEU A O 1
ATOM 670 N N . ASP A 1 86 ? -13.234 -0.010 5.895 1.00 96.81 86 ASP A N 1
ATOM 671 C CA . ASP A 1 86 ? -14.464 -0.694 5.498 1.00 96.81 86 ASP A CA 1
ATOM 672 C C . ASP A 1 86 ? -14.294 -2.217 5.478 1.00 96.81 86 ASP A C 1
ATOM 674 O O . ASP A 1 86 ? -15.227 -2.939 5.831 1.00 96.81 86 ASP A O 1
ATOM 678 N N . VAL A 1 87 ? -13.101 -2.719 5.148 1.00 96.00 87 VAL A N 1
ATOM 679 C CA . VAL A 1 87 ? -12.772 -4.147 5.278 1.00 96.00 87 VAL A CA 1
ATOM 680 C C . VAL A 1 87 ? -12.688 -4.574 6.742 1.00 96.00 87 VAL A C 1
ATOM 682 O O . VAL A 1 87 ? -13.278 -5.592 7.104 1.00 96.00 87 VAL A O 1
ATOM 685 N N . LEU A 1 88 ? -12.071 -3.768 7.611 1.00 94.00 88 LEU A N 1
ATOM 686 C CA . LEU A 1 88 ? -12.074 -4.030 9.057 1.00 94.00 88 LEU A CA 1
ATOM 687 C C . LEU A 1 88 ? -13.501 -4.071 9.624 1.00 94.00 88 LEU A C 1
ATOM 689 O O . LEU A 1 88 ? -13.842 -4.971 10.388 1.00 94.00 88 LEU A O 1
ATOM 693 N N . LYS A 1 89 ? -14.372 -3.137 9.215 1.00 93.94 89 LYS A N 1
ATOM 694 C CA . LYS A 1 89 ? -15.789 -3.113 9.627 1.00 93.94 89 LYS A CA 1
ATOM 695 C C . LYS A 1 89 ? -16.563 -4.352 9.174 1.00 93.94 89 LYS A C 1
ATOM 697 O O . LYS A 1 89 ? -17.496 -4.760 9.858 1.00 93.94 89 LYS A O 1
ATOM 702 N N . LYS A 1 90 ? -16.182 -4.953 8.044 1.00 95.56 90 LYS A N 1
ATOM 703 C CA . LYS A 1 90 ? -16.757 -6.209 7.534 1.00 95.56 90 LYS A CA 1
ATOM 704 C C . LYS A 1 90 ? -16.211 -7.458 8.243 1.00 95.56 90 LYS A C 1
ATOM 706 O O . LYS A 1 90 ? -16.575 -8.565 7.861 1.00 95.56 90 LYS A O 1
ATOM 711 N N . GLY A 1 91 ? -15.375 -7.293 9.271 1.00 92.75 91 GLY A N 1
ATOM 712 C CA . GLY A 1 91 ? -14.783 -8.391 10.038 1.00 92.75 91 GLY A CA 1
ATOM 713 C C . GLY A 1 91 ? -13.440 -8.882 9.497 1.00 92.75 91 GLY A C 1
ATOM 714 O O . GLY A 1 91 ? -12.957 -9.916 9.951 1.00 92.75 91 GLY A O 1
ATOM 715 N N . GLY A 1 92 ? -12.838 -8.161 8.546 1.00 92.19 92 GLY A N 1
ATOM 716 C CA . GLY A 1 92 ? -11.498 -8.458 8.046 1.00 92.19 92 GLY A CA 1
ATOM 717 C C . GLY A 1 92 ? -10.408 -8.187 9.085 1.00 92.19 92 GLY A C 1
ATOM 718 O O . GLY A 1 92 ? -10.592 -7.436 10.047 1.00 92.19 92 GLY A O 1
ATOM 719 N N . ASN A 1 93 ? -9.247 -8.797 8.878 1.00 91.44 93 ASN A N 1
ATOM 720 C CA . ASN A 1 93 ? -8.062 -8.594 9.706 1.00 91.44 93 ASN A CA 1
ATOM 721 C C . ASN A 1 93 ? -7.185 -7.435 9.165 1.00 91.44 93 ASN A C 1
ATOM 723 O O . ASN A 1 93 ? -7.518 -6.776 8.180 1.00 91.44 93 ASN A O 1
ATOM 727 N N . ALA A 1 94 ? -6.047 -7.162 9.817 1.00 90.44 94 ALA A N 1
ATOM 728 C CA . ALA A 1 94 ? -5.144 -6.086 9.390 1.00 90.44 94 ALA A CA 1
ATOM 729 C C . ALA A 1 94 ? -4.476 -6.341 8.022 1.00 90.44 94 ALA A C 1
ATOM 731 O O . ALA A 1 94 ? -4.147 -5.383 7.328 1.00 90.44 94 ALA A O 1
ATOM 732 N N . ILE A 1 95 ? -4.288 -7.605 7.631 1.00 91.75 95 ILE A N 1
ATOM 733 C CA . ILE A 1 95 ? -3.737 -8.008 6.328 1.00 91.75 95 ILE A CA 1
ATOM 734 C C . ILE A 1 95 ? -4.779 -7.739 5.235 1.00 91.75 95 ILE A C 1
ATOM 736 O O . ILE A 1 95 ? -4.461 -7.077 4.252 1.00 91.75 95 ILE A O 1
ATOM 740 N N . ASP A 1 96 ? -6.038 -8.133 5.448 1.00 93.06 96 ASP A N 1
ATOM 741 C CA . ASP A 1 96 ? -7.136 -7.872 4.504 1.00 93.06 96 ASP A CA 1
ATOM 742 C C . ASP A 1 96 ? -7.323 -6.362 4.286 1.00 93.06 96 ASP A C 1
ATOM 744 O O . ASP A 1 96 ? -7.460 -5.879 3.160 1.00 93.06 96 ASP A O 1
ATOM 748 N N . ALA A 1 97 ? -7.280 -5.592 5.379 1.00 92.69 97 ALA A N 1
ATOM 749 C CA . ALA A 1 97 ? -7.361 -4.137 5.342 1.00 92.69 97 ALA A CA 1
ATOM 750 C C . ALA A 1 97 ? -6.194 -3.510 4.568 1.00 92.69 97 ALA A C 1
ATOM 752 O O . ALA A 1 97 ? -6.383 -2.523 3.854 1.00 92.69 97 ALA A O 1
ATOM 753 N N . ALA A 1 98 ? -4.997 -4.081 4.680 1.00 91.69 98 ALA A N 1
ATOM 754 C CA . ALA A 1 98 ? -3.835 -3.617 3.943 1.00 91.69 98 ALA A CA 1
ATOM 755 C C . ALA A 1 98 ? -3.925 -3.922 2.451 1.00 91.69 98 ALA A C 1
ATOM 757 O O . ALA A 1 98 ? -3.651 -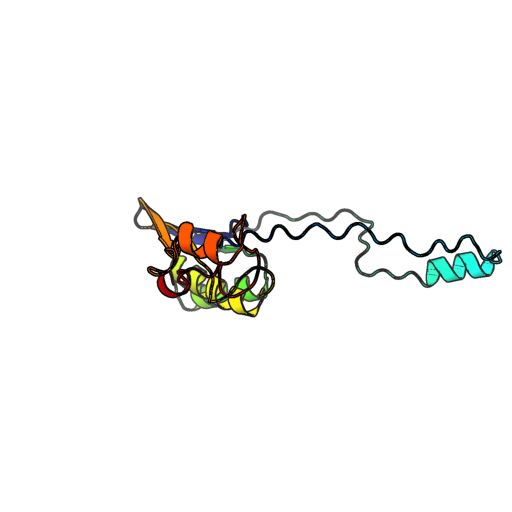3.027 1.658 1.00 91.69 98 ALA A O 1
ATOM 758 N N . ILE A 1 99 ? -4.363 -5.125 2.066 1.00 93.06 99 ILE A N 1
ATOM 759 C CA . ILE A 1 99 ? -4.569 -5.495 0.658 1.00 93.06 99 ILE A CA 1
ATOM 760 C C . ILE A 1 99 ? -5.607 -4.565 0.026 1.00 93.06 99 ILE A C 1
ATOM 762 O O . ILE A 1 99 ? -5.371 -3.997 -1.039 1.00 93.06 99 ILE A O 1
ATOM 766 N N . ALA A 1 100 ? -6.721 -4.311 0.719 1.00 94.44 100 ALA A N 1
ATOM 767 C CA . ALA A 1 100 ? -7.743 -3.375 0.255 1.00 94.44 100 ALA A CA 1
ATOM 768 C C . ALA A 1 100 ? -7.216 -1.939 0.112 1.00 94.44 100 ALA A C 1
ATOM 770 O O . ALA A 1 100 ? -7.521 -1.258 -0.867 1.00 94.44 100 ALA A O 1
ATOM 771 N N . THR A 1 101 ? -6.391 -1.488 1.061 1.00 93.88 101 THR A N 1
ATOM 772 C CA . THR A 1 101 ? -5.752 -0.166 1.006 1.00 93.88 101 THR A CA 1
ATOM 773 C C . THR A 1 101 ? -4.751 -0.087 -0.150 1.00 93.88 101 THR A C 1
ATOM 775 O O . THR A 1 101 ? -4.764 0.885 -0.901 1.00 93.88 101 THR A O 1
ATOM 778 N N . ALA A 1 102 ? -3.919 -1.114 -0.340 1.00 91.19 102 ALA A N 1
ATOM 779 C CA . ALA A 1 102 ? -2.933 -1.197 -1.414 1.00 91.19 102 ALA A CA 1
ATOM 780 C C . ALA A 1 102 ? -3.597 -1.201 -2.797 1.00 91.19 102 ALA A C 1
ATOM 782 O O . ALA A 1 102 ? -3.202 -0.424 -3.668 1.00 91.19 102 ALA A O 1
ATOM 783 N N . ALA A 1 103 ? -4.654 -2.000 -2.970 1.00 92.31 103 ALA A N 1
ATOM 784 C CA . ALA A 1 103 ? -5.454 -2.024 -4.186 1.00 92.31 103 ALA A CA 1
ATOM 785 C C . ALA A 1 103 ? -6.100 -0.656 -4.456 1.00 92.31 103 ALA A C 1
ATOM 787 O O . ALA A 1 103 ? -6.001 -0.139 -5.569 1.00 92.31 103 ALA A O 1
ATOM 788 N N . ALA A 1 104 ? -6.687 -0.012 -3.441 1.00 93.81 104 ALA A N 1
ATOM 789 C CA . ALA A 1 104 ? -7.276 1.319 -3.586 1.00 93.81 104 ALA A CA 1
ATOM 790 C C . ALA A 1 104 ? -6.233 2.386 -3.968 1.00 93.81 104 ALA A C 1
ATOM 792 O O . ALA A 1 104 ? -6.505 3.237 -4.817 1.00 93.81 104 ALA A O 1
ATOM 793 N N . LEU A 1 105 ? -5.021 2.328 -3.402 1.00 92.44 105 LEU A N 1
ATOM 794 C CA . LEU A 1 105 ? -3.938 3.261 -3.731 1.00 92.44 105 LEU A CA 1
ATOM 795 C C . LEU A 1 105 ? -3.509 3.187 -5.198 1.00 92.44 105 LEU A C 1
ATOM 797 O O . LEU A 1 105 ? -3.099 4.207 -5.742 1.00 92.44 105 LEU A O 1
ATOM 801 N N . THR A 1 106 ? -3.629 2.032 -5.860 1.00 91.69 106 THR A N 1
ATOM 802 C CA . THR A 1 106 ? -3.286 1.935 -7.292 1.00 91.69 106 THR A CA 1
ATOM 803 C C . THR A 1 106 ? -4.167 2.809 -8.184 1.00 91.69 106 THR A C 1
ATOM 805 O O . THR A 1 106 ? -3.741 3.199 -9.267 1.00 91.69 106 THR A O 1
ATOM 808 N N . VAL A 1 107 ? -5.370 3.154 -7.714 1.00 93.25 107 VAL A N 1
ATOM 809 C CA . VAL A 1 107 ? -6.309 4.040 -8.413 1.00 93.25 107 VAL A CA 1
ATOM 810 C C . VAL A 1 107 ? -6.244 5.462 -7.862 1.00 93.25 107 VAL A C 1
ATOM 812 O O . VAL A 1 107 ? -6.303 6.426 -8.619 1.00 93.25 107 VAL A O 1
ATOM 815 N N . LEU A 1 108 ? -6.141 5.600 -6.539 1.00 92.44 108 LEU A N 1
ATOM 816 C CA . LEU A 1 108 ? -6.231 6.890 -5.852 1.00 92.44 108 LEU A CA 1
ATOM 817 C C . LEU A 1 108 ? -4.916 7.683 -5.863 1.00 92.44 108 LEU A C 1
ATOM 819 O O . LEU A 1 108 ? -4.944 8.895 -5.665 1.00 92.44 108 LEU A O 1
ATOM 823 N N . GLU A 1 109 ? -3.776 7.027 -6.093 1.00 92.25 109 GLU A N 1
ATOM 824 C CA . GLU A 1 109 ? -2.456 7.665 -6.142 1.00 92.25 109 GLU A CA 1
ATOM 825 C C . GLU A 1 109 ? -1.585 7.117 -7.294 1.00 92.25 109 GLU A C 1
ATOM 827 O O . GLU A 1 109 ? -0.519 6.539 -7.063 1.00 92.25 109 GLU A O 1
A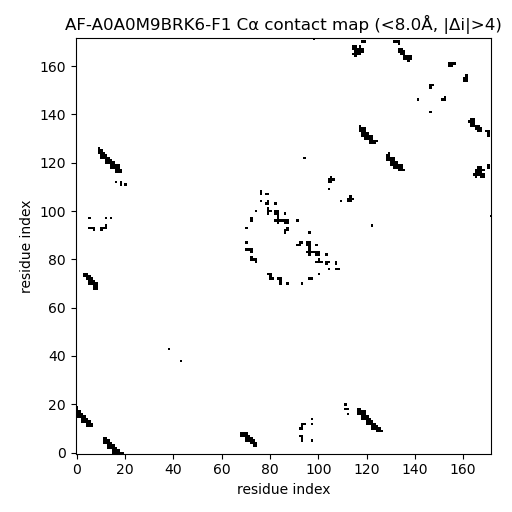TOM 832 N N . PRO A 1 110 ? -1.994 7.314 -8.563 1.00 88.69 110 PRO A N 1
ATOM 833 C CA . PRO A 1 110 ? -1.275 6.772 -9.721 1.00 88.69 110 PRO A CA 1
ATOM 834 C C . PRO A 1 110 ? 0.102 7.418 -9.940 1.00 88.69 110 PRO A C 1
ATOM 836 O O . PRO A 1 110 ? 0.927 6.908 -10.689 1.00 88.69 110 PRO A O 1
ATOM 839 N N . THR A 1 111 ? 0.370 8.560 -9.300 1.00 87.19 111 THR A N 1
ATOM 840 C CA . THR A 1 111 ? 1.662 9.255 -9.371 1.00 87.19 111 THR A CA 1
ATOM 841 C C . THR A 1 111 ? 2.765 8.554 -8.590 1.00 87.19 111 THR A C 1
ATOM 843 O O . THR A 1 111 ? 3.929 8.910 -8.751 1.00 87.19 111 THR A O 1
ATOM 846 N N . SER A 1 112 ? 2.419 7.623 -7.699 1.00 81.31 112 SER A N 1
ATOM 847 C CA . SER A 1 112 ? 3.377 6.973 -6.794 1.00 81.31 112 SER A CA 1
ATOM 848 C C . SER A 1 112 ? 3.134 5.474 -6.635 1.00 81.31 112 SER A C 1
ATOM 850 O O . SER A 1 112 ? 3.863 4.805 -5.906 1.00 81.31 112 SER A O 1
ATOM 852 N N . ASN A 1 113 ? 2.117 4.940 -7.310 1.00 83.69 113 ASN A N 1
ATOM 853 C CA . ASN A 1 113 ? 1.737 3.545 -7.231 1.00 83.69 113 ASN A CA 1
ATOM 854 C C . ASN A 1 113 ? 1.115 3.072 -8.551 1.00 83.69 113 ASN A C 1
ATOM 856 O O . ASN A 1 113 ? 0.632 3.864 -9.356 1.00 83.69 113 ASN A O 1
ATOM 860 N N . GLY A 1 114 ? 1.093 1.761 -8.759 1.00 85.75 114 GLY A N 1
ATOM 861 C CA . GLY A 1 114 ? 0.435 1.144 -9.897 1.00 85.75 114 GLY A CA 1
ATOM 862 C C . GLY A 1 114 ? 0.446 -0.374 -9.799 1.00 85.75 114 GLY A C 1
ATOM 863 O O . GLY A 1 114 ? 1.284 -0.964 -9.121 1.00 85.75 114 GLY A O 1
ATOM 864 N N . ILE A 1 115 ? -0.467 -1.015 -10.528 1.00 89.94 115 ILE A N 1
ATOM 865 C CA . ILE A 1 115 ? -0.572 -2.483 -10.580 1.00 89.94 115 ILE A CA 1
ATOM 866 C C . ILE A 1 115 ? 0.694 -3.154 -11.142 1.00 89.94 115 ILE A C 1
ATOM 868 O O . ILE A 1 115 ? 0.959 -4.315 -10.858 1.00 89.94 115 ILE A O 1
ATOM 872 N N . GLY A 1 116 ? 1.481 -2.413 -11.929 1.00 89.56 116 GLY A N 1
ATOM 873 C CA . GLY A 1 116 ? 2.742 -2.863 -12.519 1.00 89.56 116 GLY A CA 1
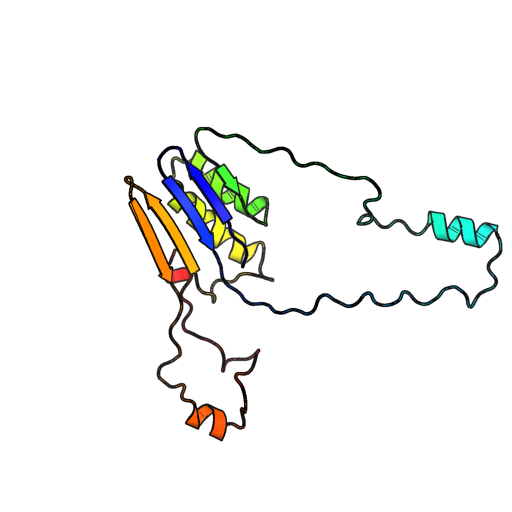ATOM 874 C C . GLY A 1 116 ? 3.963 -2.744 -11.600 1.00 89.56 116 GLY A C 1
ATOM 875 O O . GLY A 1 116 ? 5.076 -2.936 -12.075 1.00 89.56 116 GLY A O 1
ATOM 876 N N . GLY A 1 117 ? 3.780 -2.346 -10.339 1.00 87.88 117 GLY A N 1
ATOM 877 C CA . GLY A 1 117 ? 4.867 -2.200 -9.373 1.00 87.88 117 GLY A CA 1
ATOM 878 C C . GLY A 1 117 ? 5.190 -3.484 -8.610 1.00 87.88 117 GLY A C 1
ATOM 879 O O . GLY A 1 117 ? 4.677 -4.563 -8.904 1.00 87.88 117 GLY A O 1
ATOM 880 N N . ASP A 1 118 ? 5.999 -3.313 -7.570 1.00 91.31 118 ASP A N 1
ATOM 881 C CA . ASP A 1 118 ? 6.407 -4.351 -6.626 1.00 91.31 118 ASP A CA 1
ATOM 882 C C . ASP A 1 118 ? 5.884 -4.037 -5.220 1.00 91.31 118 ASP A C 1
ATOM 884 O O . ASP A 1 118 ? 5.580 -2.882 -4.899 1.00 91.31 118 ASP A O 1
ATOM 888 N N . ALA A 1 119 ? 5.798 -5.055 -4.361 1.00 89.50 119 ALA A N 1
ATOM 889 C CA . ALA A 1 119 ? 5.315 -4.890 -2.994 1.00 89.50 119 ALA A CA 1
ATOM 890 C C . ALA A 1 119 ? 6.242 -5.522 -1.953 1.00 89.50 119 ALA A C 1
ATOM 892 O O . ALA A 1 119 ? 6.815 -6.594 -2.152 1.00 89.50 119 ALA A O 1
ATOM 893 N N . PHE A 1 120 ? 6.338 -4.868 -0.797 1.00 91.06 120 PHE A N 1
ATOM 894 C CA . PHE A 1 120 ? 7.002 -5.400 0.384 1.00 91.06 120 PHE A CA 1
ATOM 895 C C . PHE A 1 120 ? 6.095 -5.240 1.598 1.00 91.06 120 PHE A C 1
ATOM 897 O O . PHE A 1 120 ? 5.477 -4.190 1.799 1.00 91.06 120 PHE A O 1
ATOM 904 N N . ALA A 1 121 ? 6.046 -6.271 2.436 1.00 90.25 121 ALA A N 1
ATOM 905 C CA . ALA A 1 121 ? 5.261 -6.241 3.661 1.00 90.25 121 ALA A CA 1
ATOM 906 C C . ALA A 1 121 ? 6.046 -6.826 4.830 1.00 90.25 121 ALA A C 1
ATOM 908 O O . ALA A 1 121 ? 6.680 -7.873 4.711 1.00 90.25 121 ALA A O 1
ATOM 909 N N . LEU A 1 122 ? 5.951 -6.176 5.983 1.00 92.06 122 LEU A N 1
ATOM 910 C CA . LEU A 1 122 ? 6.307 -6.754 7.268 1.00 92.06 122 LEU A CA 1
ATOM 911 C C . LEU A 1 122 ? 5.016 -7.038 8.024 1.00 92.06 122 LEU A C 1
ATOM 913 O O . LEU A 1 122 ? 4.264 -6.124 8.349 1.00 92.06 122 LEU A O 1
ATOM 917 N N . VAL A 1 123 ? 4.752 -8.316 8.276 1.00 91.81 123 VAL A N 1
ATOM 918 C CA . VAL A 1 123 ? 3.507 -8.806 8.866 1.00 91.81 123 VAL A CA 1
ATOM 919 C C . VAL A 1 123 ? 3.792 -9.439 10.208 1.00 91.81 123 VAL A C 1
ATOM 921 O O . VAL A 1 123 ? 4.408 -10.496 10.300 1.00 91.81 123 VAL A O 1
ATOM 924 N N . TRP A 1 124 ? 3.320 -8.811 11.272 1.00 90.69 124 TRP A N 1
ATOM 925 C CA . TRP A 1 124 ? 3.279 -9.405 12.593 1.00 90.69 124 TRP A CA 1
ATOM 926 C C . TRP A 1 124 ? 1.953 -10.125 12.782 1.00 90.69 124 TRP A C 1
ATOM 928 O O . TRP A 1 124 ? 0.916 -9.476 12.858 1.00 90.69 124 TRP A O 1
ATOM 938 N N . THR A 1 125 ? 1.972 -11.446 12.903 1.00 91.50 125 THR A N 1
ATOM 939 C CA . THR A 1 125 ? 0.777 -12.249 13.186 1.00 91.50 125 THR A CA 1
ATOM 940 C C . THR A 1 125 ? 1.158 -13.483 13.996 1.00 91.50 125 THR A C 1
ATOM 942 O O . THR A 1 125 ? 2.284 -13.969 13.908 1.00 91.50 125 THR A O 1
ATOM 945 N N . GLY A 1 126 ? 0.259 -13.962 14.860 1.00 91.25 126 GLY A N 1
ATOM 946 C CA . GLY A 1 126 ? 0.516 -15.149 15.687 1.00 91.25 126 GLY A CA 1
ATOM 947 C C . GLY A 1 126 ? 1.745 -15.031 16.602 1.00 91.25 126 GLY A C 1
ATOM 948 O O . GLY A 1 126 ? 2.392 -16.032 16.890 1.00 91.25 126 GLY A O 1
ATOM 949 N N . GLY A 1 127 ? 2.106 -13.812 17.021 1.00 92.38 127 GLY A N 1
ATOM 950 C CA . GLY A 1 127 ? 3.288 -13.563 17.856 1.00 92.38 127 GLY A CA 1
ATOM 951 C C . GLY A 1 127 ? 4.629 -13.661 17.119 1.00 92.38 127 GLY A C 1
ATOM 952 O O . GLY A 1 127 ? 5.669 -13.724 17.772 1.00 92.38 127 GLY A O 1
ATOM 953 N N . LYS A 1 128 ? 4.625 -13.676 15.781 1.00 94.56 128 LYS A N 1
ATOM 954 C CA . LYS A 1 128 ? 5.828 -13.749 14.949 1.00 94.56 128 LYS A CA 1
ATOM 955 C C . LYS A 1 128 ? 5.822 -12.663 13.875 1.00 94.56 128 LYS A C 1
ATOM 957 O O . LYS A 1 128 ? 4.775 -12.310 13.337 1.00 94.56 128 LYS A O 1
ATOM 962 N N . LEU A 1 129 ? 7.011 -12.156 13.549 1.00 94.44 129 LEU A N 1
ATOM 963 C CA . LEU A 1 129 ? 7.231 -11.262 12.415 1.00 94.44 129 LEU A CA 1
ATOM 964 C C . LEU A 1 129 ? 7.537 -12.066 11.146 1.00 94.44 129 LEU A C 1
ATOM 966 O O . LEU A 1 129 ? 8.395 -12.950 11.149 1.00 94.44 129 LEU A O 1
ATOM 970 N N . HIS A 1 130 ? 6.869 -11.710 10.059 1.00 93.12 130 HIS A N 1
ATOM 971 C CA . HIS A 1 130 ? 7.051 -12.255 8.722 1.00 93.12 130 HIS A CA 1
ATOM 972 C C . HIS A 1 130 ? 7.438 -11.127 7.768 1.00 93.12 130 HIS A C 1
ATOM 974 O O . HIS A 1 130 ? 6.905 -10.026 7.867 1.00 93.12 130 HIS A O 1
ATOM 980 N N . GLY A 1 131 ? 8.356 -11.398 6.845 1.00 94.56 131 GLY A N 1
ATOM 981 C CA . GLY A 1 131 ? 8.686 -10.490 5.751 1.00 94.56 131 GLY A CA 1
ATOM 982 C C . GLY A 1 131 ? 8.243 -11.086 4.423 1.00 94.56 131 GLY A C 1
ATOM 983 O O . GLY A 1 131 ? 8.553 -12.242 4.141 1.00 94.56 131 GLY A O 1
ATOM 984 N N . LEU A 1 132 ? 7.531 -10.300 3.624 1.00 92.06 132 LEU A N 1
ATOM 985 C CA . LEU A 1 132 ? 7.155 -10.613 2.253 1.00 92.06 132 LEU A CA 1
ATOM 986 C C . LEU A 1 132 ? 7.979 -9.737 1.310 1.00 92.06 132 LEU A C 1
ATOM 988 O O . LEU A 1 132 ? 7.932 -8.509 1.397 1.00 92.06 132 LEU A O 1
ATOM 992 N N . ASN A 1 133 ? 8.714 -10.383 0.410 1.00 93.75 133 ASN A N 1
ATOM 993 C CA . ASN A 1 133 ? 9.375 -9.740 -0.715 1.00 93.75 133 ASN A CA 1
ATOM 994 C C . ASN A 1 133 ? 8.647 -10.171 -1.990 1.00 93.75 133 ASN A C 1
ATOM 996 O O . ASN A 1 133 ? 8.804 -11.310 -2.427 1.00 93.75 133 ASN A O 1
ATOM 1000 N N . ALA A 1 134 ? 7.852 -9.266 -2.552 1.00 92.75 134 ALA A N 1
ATOM 1001 C CA . ALA A 1 134 ? 7.194 -9.431 -3.838 1.00 92.75 134 ALA A CA 1
ATOM 1002 C C . ALA A 1 134 ? 7.811 -8.458 -4.855 1.00 92.75 134 ALA A C 1
ATOM 1004 O O . ALA A 1 134 ? 7.105 -7.689 -5.506 1.00 92.75 134 ALA A O 1
ATOM 1005 N N . SER A 1 135 ? 9.147 -8.455 -4.935 1.00 91.00 135 SER A N 1
ATOM 1006 C CA . SER A 1 135 ? 9.889 -7.746 -5.974 1.00 91.00 135 SER A CA 1
ATOM 1007 C C . SER A 1 135 ? 10.101 -8.615 -7.203 1.00 91.00 135 SER A C 1
ATOM 1009 O O . SER A 1 135 ? 10.534 -9.768 -7.112 1.00 91.00 135 SER A O 1
ATOM 1011 N N . GLY A 1 136 ? 9.797 -8.033 -8.354 1.00 90.44 136 GLY A N 1
ATOM 1012 C CA . GLY A 1 136 ? 9.947 -8.626 -9.660 1.00 90.44 136 GLY A CA 1
ATOM 1013 C C . GLY A 1 136 ? 11.387 -8.902 -10.059 1.00 90.44 136 GLY A C 1
ATOM 1014 O O . GLY A 1 136 ? 12.195 -7.970 -10.076 1.00 90.44 136 GLY A O 1
ATOM 1015 N N . PRO A 1 137 ? 11.735 -10.126 -10.491 1.00 92.75 137 PRO A N 1
ATOM 1016 C CA . PRO A 1 137 ? 13.009 -10.344 -11.155 1.00 92.75 137 PRO A CA 1
ATOM 1017 C C . PRO A 1 137 ? 13.062 -9.626 -12.514 1.00 92.75 137 PRO A C 1
ATOM 1019 O O . PRO A 1 137 ? 12.042 -9.303 -13.136 1.00 92.75 137 PRO A O 1
ATOM 1022 N N . ALA A 1 138 ? 14.286 -9.415 -12.998 1.00 92.00 138 ALA A N 1
ATOM 1023 C CA . ALA A 1 138 ? 14.524 -8.934 -14.352 1.00 92.00 138 ALA A CA 1
ATOM 1024 C C . ALA A 1 138 ? 14.035 -9.961 -15.401 1.00 92.00 138 ALA A C 1
ATOM 1026 O O . ALA A 1 138 ? 14.106 -11.169 -15.147 1.00 92.00 138 ALA A O 1
ATOM 1027 N N . PRO A 1 139 ? 13.568 -9.518 -16.585 1.00 91.25 139 PRO A N 1
ATOM 1028 C CA . PRO A 1 139 ? 13.181 -10.421 -17.667 1.00 91.25 139 PRO A CA 1
ATOM 1029 C C . PRO A 1 139 ? 14.319 -11.365 -18.068 1.00 91.25 139 PRO A C 1
ATOM 1031 O O . PRO A 1 139 ? 15.459 -10.938 -18.211 1.00 91.25 139 PRO A O 1
ATOM 1034 N N . GLN A 1 140 ? 14.021 -12.637 -18.340 1.00 91.94 140 GLN A N 1
ATOM 1035 C CA . GLN A 1 140 ? 15.051 -13.634 -18.673 1.00 91.94 140 GLN A CA 1
ATOM 1036 C C . GLN A 1 140 ? 15.873 -13.279 -19.928 1.00 91.94 140 GLN A C 1
ATOM 1038 O O . GLN A 1 140 ? 17.017 -13.704 -20.064 1.00 91.94 140 GLN A O 1
ATOM 1043 N N . SER A 1 141 ? 15.296 -12.507 -20.850 1.00 89.75 141 SER A N 1
ATOM 1044 C CA . SER A 1 141 ? 15.938 -12.097 -22.101 1.00 89.75 141 SER A CA 1
ATOM 1045 C C . SER A 1 141 ? 16.830 -10.858 -21.979 1.00 89.75 141 SER A C 1
ATOM 1047 O O . SER A 1 141 ? 17.484 -10.505 -22.958 1.00 89.75 141 SER A O 1
ATOM 1049 N N . ILE A 1 142 ? 16.834 -10.155 -20.838 1.00 88.19 142 ILE A N 1
ATOM 1050 C CA . ILE A 1 142 ? 17.635 -8.938 -20.673 1.00 88.19 142 ILE A CA 1
ATOM 1051 C C . ILE A 1 142 ? 19.055 -9.297 -20.219 1.00 88.19 142 ILE A C 1
ATOM 1053 O O . ILE A 1 142 ? 19.246 -10.071 -19.283 1.00 88.19 142 ILE A O 1
ATOM 1057 N N . SER A 1 143 ? 20.067 -8.726 -20.874 1.00 91.00 143 SER A N 1
ATOM 1058 C CA . SER A 1 143 ? 21.469 -8.867 -20.470 1.00 91.00 143 SER A CA 1
ATOM 1059 C C . SER A 1 143 ? 22.220 -7.545 -20.621 1.00 91.00 143 SER A C 1
ATOM 1061 O O . SER A 1 143 ? 21.804 -6.653 -21.367 1.00 91.00 143 SER A O 1
ATOM 1063 N N . ILE A 1 144 ? 23.345 -7.409 -19.916 1.00 91.00 144 ILE A N 1
ATOM 1064 C CA . ILE A 1 144 ? 24.182 -6.201 -19.969 1.00 91.00 144 ILE A CA 1
ATOM 1065 C C . ILE A 1 144 ? 24.745 -6.002 -21.383 1.00 91.00 144 ILE A C 1
ATOM 1067 O O . ILE A 1 144 ? 24.825 -4.874 -21.868 1.00 91.00 144 ILE A O 1
ATOM 1071 N N . GLU A 1 145 ? 25.117 -7.087 -22.060 1.00 90.94 145 GLU A N 1
ATOM 1072 C CA . GLU A 1 145 ? 25.652 -7.076 -23.422 1.00 90.94 145 GLU A CA 1
ATOM 1073 C C . GLU A 1 145 ? 24.599 -6.583 -24.414 1.00 90.94 145 GLU A C 1
ATOM 1075 O O . GLU A 1 145 ? 24.898 -5.715 -25.232 1.00 90.94 145 GLU A O 1
ATOM 1080 N N . ALA A 1 146 ? 23.360 -7.077 -24.303 1.00 88.62 146 ALA A N 1
ATOM 1081 C CA . ALA A 1 146 ? 22.248 -6.652 -25.150 1.00 88.62 146 ALA A CA 1
ATOM 1082 C C . ALA A 1 146 ? 21.925 -5.160 -24.963 1.00 88.62 146 ALA A C 1
ATOM 1084 O O . ALA A 1 146 ? 21.713 -4.447 -25.943 1.00 88.62 146 ALA A O 1
ATOM 1085 N N . LEU A 1 147 ? 21.958 -4.663 -23.722 1.00 90.44 147 LEU A N 1
ATOM 1086 C CA . LEU A 1 147 ? 21.735 -3.244 -23.420 1.00 90.44 147 LEU A CA 1
ATOM 1087 C C . LEU A 1 147 ? 22.847 -2.351 -23.982 1.00 90.44 147 LEU A C 1
ATOM 1089 O O . LEU A 1 147 ? 22.560 -1.323 -24.597 1.00 90.44 147 LEU A O 1
ATOM 1093 N N . LYS A 1 148 ? 24.111 -2.763 -23.836 1.00 92.25 148 LYS A N 1
ATOM 1094 C CA . LYS A 1 148 ? 25.255 -2.039 -24.408 1.00 92.25 148 LYS A CA 1
ATOM 1095 C C . LYS A 1 148 ? 25.223 -2.040 -25.935 1.00 92.25 148 LYS A C 1
ATOM 1097 O O . LYS A 1 148 ? 25.485 -1.004 -26.539 1.00 92.25 148 LYS A O 1
ATOM 1102 N N . ALA A 1 149 ? 24.868 -3.166 -26.558 1.00 91.19 149 ALA A N 1
ATOM 1103 C CA . ALA A 1 149 ? 24.713 -3.272 -28.009 1.00 91.19 149 ALA A CA 1
ATOM 1104 C C 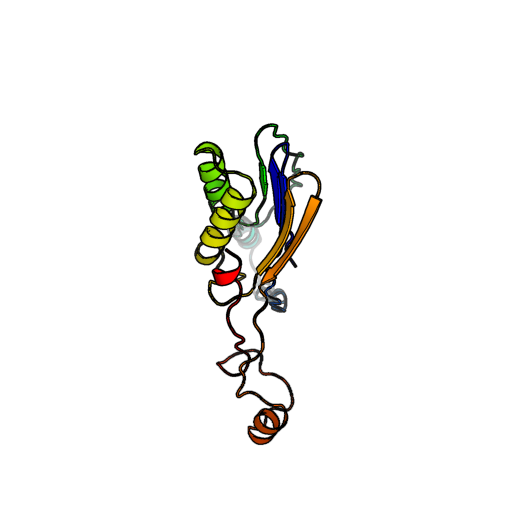. ALA A 1 149 ? 23.573 -2.385 -28.540 1.00 91.19 149 ALA A C 1
ATOM 1106 O O . ALA A 1 149 ? 23.690 -1.822 -29.624 1.00 91.19 149 ALA A O 1
ATOM 1107 N N . ALA A 1 150 ? 22.509 -2.202 -27.751 1.00 87.75 150 ALA A N 1
ATOM 1108 C CA . ALA A 1 150 ? 21.425 -1.261 -28.034 1.00 87.75 150 ALA A CA 1
ATOM 1109 C C . ALA A 1 150 ? 21.800 0.219 -27.787 1.00 87.75 150 ALA A C 1
ATOM 1111 O O . ALA A 1 150 ? 20.973 1.104 -27.997 1.00 87.75 150 ALA A O 1
ATOM 1112 N N . GLY A 1 151 ? 23.036 0.508 -27.361 1.00 91.69 151 GLY A N 1
ATOM 1113 C CA . GLY A 1 151 ? 23.541 1.867 -27.154 1.00 91.69 151 GLY A CA 1
ATOM 1114 C C . GLY A 1 151 ? 23.260 2.454 -25.769 1.00 91.69 151 GLY A C 1
ATOM 1115 O O . GLY A 1 151 ? 23.451 3.653 -25.571 1.00 91.69 151 GLY A O 1
ATOM 1116 N N . HIS A 1 152 ? 22.827 1.646 -24.799 1.00 89.25 152 HIS A N 1
ATOM 1117 C CA . HIS A 1 152 ? 22.596 2.107 -23.432 1.00 89.25 152 HIS A CA 1
ATOM 1118 C C . HIS A 1 152 ? 23.876 2.015 -22.589 1.00 89.25 152 HIS A C 1
ATOM 1120 O O . HIS A 1 152 ? 24.424 0.933 -22.374 1.00 89.25 152 HIS A O 1
ATOM 1126 N N . SER A 1 153 ? 24.347 3.158 -22.082 1.00 86.94 153 SER A N 1
ATOM 1127 C CA . SER A 1 153 ? 25.443 3.239 -21.104 1.00 86.94 153 SER A CA 1
ATOM 1128 C C . SER A 1 153 ? 24.971 3.050 -19.659 1.00 86.94 153 SER A C 1
ATOM 1130 O O . SER A 1 153 ? 25.741 2.601 -18.814 1.00 86.94 153 SER A O 1
ATOM 1132 N N . GLU A 1 154 ? 23.707 3.372 -19.387 1.00 90.38 154 GLU A N 1
ATOM 1133 C CA . GLU A 1 154 ? 23.011 3.188 -18.112 1.00 90.38 154 GLU A CA 1
ATOM 1134 C C . GLU A 1 154 ? 21.579 2.698 -18.359 1.00 90.38 154 GLU A C 1
ATOM 1136 O O . GLU A 1 154 ? 21.073 2.783 -19.481 1.00 90.38 154 GLU A O 1
ATOM 1141 N N . MET A 1 155 ? 20.921 2.179 -17.318 1.00 87.56 155 MET A N 1
ATOM 1142 C CA . MET A 1 155 ? 19.533 1.738 -17.442 1.00 87.56 155 MET A CA 1
ATOM 1143 C C . MET A 1 155 ? 18.622 2.946 -17.729 1.00 87.56 155 MET A C 1
ATOM 1145 O O . MET A 1 155 ? 18.637 3.907 -16.953 1.00 87.56 155 MET A O 1
ATOM 1149 N N . PRO A 1 156 ? 17.813 2.925 -18.804 1.00 89.00 156 PRO A N 1
ATOM 1150 C CA . PRO A 1 156 ? 16.875 4.002 -19.093 1.00 89.00 156 PRO A CA 1
ATOM 1151 C C . PRO A 1 156 ? 15.859 4.163 -17.962 1.00 89.00 156 PRO A C 1
ATOM 1153 O O . PRO A 1 156 ? 15.393 3.181 -17.397 1.00 89.00 156 PRO A O 1
ATOM 1156 N N . LYS A 1 157 ? 15.453 5.400 -17.662 1.00 89.06 157 LYS A N 1
ATOM 1157 C CA . LYS A 1 157 ? 14.433 5.665 -16.628 1.00 89.06 157 LYS A CA 1
ATOM 1158 C C . LYS A 1 157 ? 13.003 5.375 -17.084 1.00 89.06 157 LYS A C 1
ATOM 1160 O O . LYS A 1 157 ? 12.123 5.193 -16.254 1.00 89.06 157 LYS A O 1
ATOM 1165 N N . LEU A 1 158 ? 12.760 5.408 -18.392 1.00 90.44 158 LEU A N 1
ATOM 1166 C CA . LEU A 1 158 ? 11.437 5.300 -19.004 1.00 90.44 158 LEU A CA 1
ATOM 1167 C C . LEU A 1 158 ? 11.490 4.338 -20.193 1.00 90.44 158 LEU A C 1
ATOM 1169 O O . LEU A 1 158 ? 12.553 4.096 -20.765 1.00 90.44 158 LEU A O 1
ATOM 1173 N N . GLY A 1 159 ? 10.320 3.848 -20.598 1.00 90.81 159 GLY A N 1
ATOM 1174 C CA . GLY A 1 159 ? 10.162 2.916 -21.712 1.00 90.81 159 GLY A CA 1
ATOM 1175 C C . GLY A 1 159 ? 10.027 1.468 -21.249 1.00 90.81 159 GLY A C 1
ATOM 1176 O O . GLY A 1 159 ? 9.862 1.193 -20.066 1.00 90.81 159 GLY A O 1
ATOM 1177 N N . VAL A 1 160 ? 10.078 0.541 -22.205 1.00 90.25 160 VAL A N 1
ATOM 1178 C CA . VAL A 1 160 ? 9.870 -0.898 -21.953 1.00 90.25 160 VAL A CA 1
ATOM 1179 C C . VAL A 1 160 ? 11.109 -1.604 -21.403 1.00 90.25 160 VAL A C 1
ATOM 1181 O O . VAL A 1 160 ? 10.996 -2.634 -20.754 1.00 90.25 160 VAL A O 1
ATOM 1184 N N . VAL A 1 161 ? 12.293 -1.044 -21.655 1.00 89.94 161 VAL A N 1
ATOM 1185 C CA . VAL A 1 161 ? 13.588 -1.625 -21.278 1.00 89.94 161 VAL A CA 1
ATOM 1186 C C . VAL A 1 161 ? 13.754 -1.802 -19.758 1.00 89.94 161 VAL A C 1
ATOM 1188 O O . VAL A 1 161 ? 14.165 -2.887 -19.355 1.00 89.94 161 VAL A O 1
ATOM 1191 N N . PRO A 1 162 ? 13.430 -0.812 -18.898 1.00 91.44 162 PRO A N 1
ATOM 1192 C CA . PRO A 1 162 ? 13.572 -0.962 -17.446 1.00 91.44 162 PRO A CA 1
ATOM 1193 C C . PRO A 1 162 ? 12.438 -1.745 -16.761 1.00 91.44 162 PRO A C 1
ATOM 1195 O O . PRO A 1 162 ? 12.417 -1.817 -15.535 1.00 91.44 162 PRO A O 1
ATOM 1198 N N . VAL A 1 163 ? 11.471 -2.296 -17.503 1.00 92.06 163 VAL A N 1
ATOM 1199 C CA . VAL A 1 163 ? 10.309 -2.973 -16.906 1.00 92.06 163 VAL A CA 1
ATOM 1200 C C . VAL A 1 163 ? 10.705 -4.363 -16.397 1.00 92.06 163 VAL A C 1
ATOM 1202 O O . VAL A 1 163 ? 11.120 -5.227 -17.169 1.00 92.06 163 VAL A O 1
ATOM 1205 N N . THR A 1 164 ? 10.553 -4.586 -15.091 1.00 92.56 164 THR A N 1
ATOM 1206 C CA . THR A 1 164 ? 10.674 -5.900 -14.438 1.00 92.56 164 THR A CA 1
ATOM 1207 C C . THR A 1 164 ? 9.324 -6.620 -14.386 1.00 92.56 164 THR A C 1
ATOM 1209 O O . THR A 1 164 ? 8.295 -6.069 -14.778 1.00 92.56 164 THR A O 1
ATOM 1212 N N . VAL A 1 165 ? 9.313 -7.881 -13.942 1.00 93.50 165 VAL A N 1
ATOM 1213 C CA . VAL A 1 165 ? 8.065 -8.642 -13.758 1.00 93.50 165 VAL A CA 1
ATOM 1214 C C . VAL A 1 165 ? 7.258 -8.030 -12.603 1.00 93.50 165 VAL A C 1
ATOM 1216 O O . VAL A 1 165 ? 7.751 -8.070 -11.488 1.00 93.50 165 VAL A O 1
ATOM 1219 N N . PRO A 1 166 ? 6.030 -7.520 -12.792 1.00 91.50 166 PRO A N 1
ATOM 1220 C CA . PRO A 1 166 ? 5.284 -6.890 -11.698 1.00 91.50 166 PRO A CA 1
ATOM 1221 C C . PRO A 1 166 ? 5.013 -7.846 -10.530 1.00 91.50 166 PRO A C 1
ATOM 1223 O O . PRO A 1 166 ? 4.289 -8.832 -10.691 1.00 91.50 166 PRO A O 1
ATOM 1226 N N . GLY A 1 167 ? 5.575 -7.558 -9.355 1.00 89.69 167 GLY A N 1
ATOM 1227 C CA . GLY A 1 167 ? 5.426 -8.403 -8.172 1.00 89.69 167 GLY A CA 1
ATOM 1228 C C . GLY A 1 167 ? 4.269 -8.013 -7.247 1.00 89.69 167 GLY A C 1
ATOM 1229 O O . GLY A 1 167 ? 3.791 -8.854 -6.488 1.00 89.69 167 GLY A O 1
ATOM 1230 N N . ALA A 1 168 ? 3.748 -6.782 -7.329 1.00 89.06 168 ALA A N 1
ATOM 1231 C CA . ALA A 1 168 ? 2.688 -6.309 -6.433 1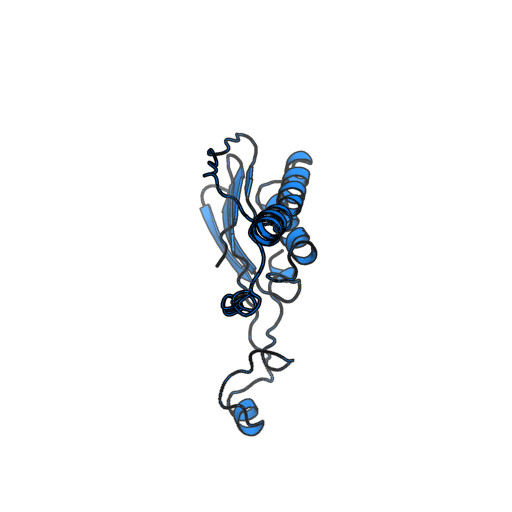.00 89.06 168 ALA A CA 1
ATOM 1232 C C . ALA A 1 168 ? 1.404 -7.162 -6.477 1.00 89.06 168 ALA A C 1
ATOM 1234 O O . ALA A 1 168 ? 0.946 -7.544 -5.401 1.00 89.06 168 ALA A O 1
ATOM 1235 N N . PRO A 1 169 ? 0.852 -7.552 -7.648 1.00 89.88 169 PRO A N 1
ATOM 1236 C CA . PRO A 1 169 ? -0.345 -8.396 -7.698 1.00 89.88 169 PRO A CA 1
ATOM 1237 C C . PRO A 1 169 ? -0.134 -9.802 -7.132 1.00 89.88 169 PRO A C 1
ATOM 1239 O O . PRO A 1 169 ? -1.091 -10.418 -6.685 1.00 89.88 169 PRO A O 1
ATOM 1242 N N . ALA A 1 170 ? 1.098 -10.317 -7.167 1.00 88.88 170 ALA A N 1
ATOM 1243 C CA . ALA A 1 170 ? 1.438 -11.608 -6.571 1.00 88.88 170 ALA A CA 1
ATOM 1244 C C . ALA A 1 170 ? 1.635 -11.517 -5.048 1.00 88.88 170 ALA A C 1
ATOM 1246 O O . ALA A 1 170 ? 1.580 -12.534 -4.360 1.00 88.88 170 ALA A O 1
ATOM 1247 N N . GLY A 1 171 ? 1.911 -10.316 -4.531 1.00 85.94 171 GLY A N 1
ATOM 1248 C CA . GLY A 1 171 ? 2.027 -10.049 -3.101 1.00 85.94 171 GLY A CA 1
ATOM 1249 C C . GLY A 1 171 ? 0.703 -9.714 -2.407 1.00 85.94 171 GLY A C 1
ATOM 1250 O O . GLY A 1 171 ? 0.676 -9.710 -1.176 1.00 85.94 171 GLY A O 1
ATOM 1251 N N . TRP A 1 172 ? -0.351 -9.400 -3.166 1.00 87.56 172 TRP A N 1
ATOM 1252 C CA . TRP A 1 172 ? -1.717 -9.195 -2.668 1.00 87.56 172 TRP A CA 1
ATOM 1253 C C . TRP A 1 172 ? -2.446 -10.527 -2.500 1.00 87.56 172 TRP A C 1
ATOM 1255 O O . TRP A 1 172 ? -3.166 -10.653 -1.486 1.00 87.56 172 TRP A O 1
#

Organism: NCBI:txid1705561

Solvent-accessible surface area (backbone atoms only — not comparable to full-atom values): 10500 Å² total; per-residue (Å²): 129,60,82,27,52,28,42,26,87,72,29,42,34,44,41,36,59,66,60,93,74,84,68,76,76,78,73,79,74,77,69,81,75,70,84,85,55,96,66,51,77,68,54,54,53,49,53,62,71,68,62,78,56,92,84,67,73,95,65,92,85,84,83,76,91,84,84,70,72,76,55,49,63,49,62,96,45,70,68,22,25,48,45,13,48,53,35,39,74,73,70,42,52,53,66,56,14,44,44,43,21,56,58,39,32,35,72,77,37,60,91,67,39,45,74,71,34,32,29,36,37,38,41,32,46,92,90,41,83,42,81,47,82,20,67,42,57,73,52,92,88,67,49,73,67,59,40,45,75,72,69,43,92,62,85,57,94,67,73,74,83,64,56,48,47,51,14,27,72,79,60,98

pLDDT: mean 76.69, std 22.83, range [27.64, 96.81]

Radius of gyration: 23.37 Å; Cα contacts (8 Å, |Δi|>4): 225; chains: 1; bounding box: 42×69×48 Å

InterPro domains:
  IPR029055 Nucleophile aminohydrolases, N-terminal [SSF56235] (53-172)
  IPR052896 Gamma-glutamyltransferase-like enzyme [PTHR43881] (58-172)

Mean predicted aligned error: 12.57 Å

Foldseek 3Di:
DDWWWKDFPAKIKTKDFDDPPPDPDPDPPPPDDPVPDPDDPVVVVVVVVPPDDVPDDPDDDDDDDDDDHGMATDDPDPVLRVQLVVCVVVVDDRVSSVLRSLVVCQVRPVVGDHQQGWIWMWMRHPNDTDIDGQHFDADPPDDPVVCVVVVDPDQDPDDDRPRGRRRHVVVD

Sequence (172 aa):
MQLYHLSTGHVRLDFALQQEITSPVPKRVKSIDPASRNLTSCDKELNNLMNYDPLYQPYPSYRVPVYAKQGMVATSQPLAAQAGLDVLKKGGNAIDAAIATAAALTVLEPTSNGIGGDAFALVWTGGKLHGLNASGPAPQSISIEALKAAGHSEMPKLGVVPVTVPGAPAGW

Secondary structure (DSSP, 8-state):
---EEEEETTEEEEEE------PPP--------GGGS---HHHHHHHHHS---TT---S----PPP--SS-EE--SSHHHHHHHHHHHHTT--HHHHHHHHHHHHHHH-TTT--TTS-EEEEEEETTEEEEEEEPPPPPTT--HHHHHHTT-SS--SSSSTTPPP--HHHH-